Protein AF-A0A0R3NAP3-F1 (afdb_monomer_lite)

Secondary structure (DSSP, 8-state):
-GGGGS-HHHHHHHHHH--SHHHHHHHHHHHH-TTS-EEHHHHHHHTT--HHHHHHHHHHHHHTTSEEEETTEEEE---HHHHHHHHHHHHHHHH-HHHHHHHHHHHHHHHHHHHHT-------

Structure (mmCIF, N/CA/C/O backbone):
data_AF-A0A0R3NAP3-F1
#
_entry.id   AF-A0A0R3NAP3-F1
#
loop_
_atom_site.group_PDB
_atom_site.id
_atom_site.type_symbol
_atom_site.label_atom_id
_atom_site.label_alt_id
_atom_site.label_comp_id
_atom_site.label_asym_id
_atom_site.label_entity_id
_atom_site.label_seq_id
_atom_site.pdbx_PDB_ins_code
_atom_site.Cartn_x
_atom_site.Cartn_y
_atom_site.Cartn_z
_atom_site.occupancy
_atom_site.B_iso_or_equiv
_atom_site.auth_seq_id
_atom_site.auth_comp_id
_atom_site.auth_asym_id
_atom_site.auth_atom_id
_atom_site.pdbx_PDB_model_num
ATOM 1 N N . MET A 1 1 ? 20.154 -6.390 -11.485 1.00 49.12 1 MET A N 1
ATOM 2 C CA . MET A 1 1 ? 19.752 -7.004 -12.781 1.00 49.12 1 MET A CA 1
ATOM 3 C C . MET A 1 1 ? 18.263 -7.366 -12.867 1.00 49.12 1 MET A C 1
ATOM 5 O O . MET A 1 1 ? 17.772 -7.429 -13.990 1.00 49.12 1 MET A O 1
ATOM 9 N N . ALA A 1 2 ? 17.546 -7.573 -11.750 1.00 54.09 2 ALA A N 1
ATOM 10 C CA . ALA A 1 2 ? 16.103 -7.870 -11.730 1.00 54.09 2 ALA A CA 1
ATOM 11 C C . ALA A 1 2 ? 15.212 -6.635 -11.963 1.00 54.09 2 ALA A C 1
ATOM 13 O O . ALA A 1 2 ? 14.115 -6.737 -12.494 1.00 54.09 2 ALA A O 1
ATOM 14 N N . THR A 1 3 ? 15.707 -5.442 -11.652 1.00 57.78 3 THR A N 1
ATOM 15 C CA . THR A 1 3 ? 14.937 -4.202 -11.741 1.00 57.78 3 THR A CA 1
ATOM 16 C C . THR A 1 3 ? 14.517 -3.836 -13.170 1.00 57.78 3 THR A C 1
ATOM 18 O O . THR A 1 3 ? 13.555 -3.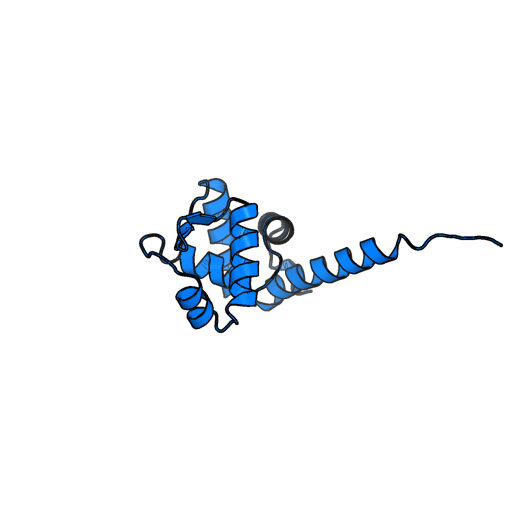099 -13.321 1.00 57.78 3 THR A O 1
ATOM 21 N N . ARG A 1 4 ? 15.145 -4.394 -14.218 1.00 67.25 4 ARG A N 1
ATOM 22 C CA . ARG A 1 4 ? 14.772 -4.166 -15.633 1.00 67.25 4 ARG A CA 1
ATOM 23 C C . ARG A 1 4 ? 13.357 -4.640 -16.001 1.00 67.25 4 ARG A C 1
ATOM 25 O O . ARG A 1 4 ? 12.856 -4.264 -17.050 1.00 67.25 4 ARG A O 1
ATOM 32 N N . TYR A 1 5 ? 12.754 -5.491 -15.169 1.00 76.19 5 TYR A N 1
ATOM 33 C CA . TYR A 1 5 ? 11.417 -6.049 -15.393 1.00 76.19 5 TYR A CA 1
ATOM 34 C C . TYR A 1 5 ? 10.293 -5.180 -14.809 1.00 76.19 5 TYR A C 1
ATOM 36 O O . TYR A 1 5 ? 9.122 -5.466 -15.039 1.00 76.19 5 TYR A O 1
ATOM 44 N N . VAL A 1 6 ? 10.638 -4.114 -14.075 1.00 82.75 6 VAL A N 1
ATOM 45 C CA . VAL A 1 6 ? 9.676 -3.127 -13.570 1.00 82.75 6 VAL A CA 1
ATOM 46 C C . VAL A 1 6 ? 9.676 -1.925 -14.523 1.00 82.75 6 VAL A C 1
ATOM 48 O O . VAL A 1 6 ? 10.721 -1.265 -14.623 1.00 82.75 6 VAL A O 1
ATOM 51 N N . PRO A 1 7 ? 8.550 -1.634 -15.209 1.00 87.62 7 PRO A N 1
ATOM 52 C CA . PRO A 1 7 ? 8.406 -0.457 -16.066 1.00 87.62 7 PRO A CA 1
ATOM 53 C C . PRO A 1 7 ? 8.741 0.826 -15.308 1.00 87.62 7 PRO A C 1
ATOM 55 O O . PRO A 1 7 ? 8.513 0.900 -14.099 1.00 87.62 7 PRO A O 1
ATOM 58 N N . ASP A 1 8 ? 9.252 1.838 -16.006 1.00 87.25 8 ASP A N 1
ATOM 59 C CA . ASP A 1 8 ? 9.700 3.069 -15.351 1.00 87.25 8 ASP A CA 1
ATOM 60 C C . ASP A 1 8 ? 8.552 3.811 -14.653 1.00 87.25 8 ASP A C 1
ATOM 62 O O . ASP A 1 8 ? 8.694 4.195 -13.496 1.00 87.25 8 ASP A O 1
ATOM 66 N N . ASP A 1 9 ? 7.367 3.865 -15.268 1.00 89.00 9 ASP A N 1
ATOM 67 C CA . ASP A 1 9 ? 6.169 4.448 -14.650 1.00 89.00 9 ASP A CA 1
ATOM 68 C C . ASP A 1 9 ? 5.774 3.732 -13.348 1.00 89.00 9 ASP A C 1
ATOM 70 O O . ASP A 1 9 ? 5.489 4.367 -12.334 1.00 89.00 9 ASP A O 1
ATOM 74 N N . VAL A 1 10 ? 5.816 2.392 -13.341 1.00 89.62 10 VAL A N 1
ATOM 75 C CA . VAL A 1 10 ? 5.498 1.583 -12.150 1.00 89.62 10 VAL A CA 1
ATOM 76 C C . VAL A 1 10 ? 6.569 1.776 -11.081 1.00 89.62 10 VAL A C 1
ATOM 78 O O . VAL A 1 10 ? 6.254 1.889 -9.899 1.00 89.62 10 VAL A O 1
ATOM 81 N N . ARG A 1 11 ? 7.843 1.860 -11.475 1.00 88.81 11 ARG A N 1
ATOM 82 C CA . ARG A 1 11 ? 8.946 2.165 -10.559 1.00 88.81 11 ARG A CA 1
ATOM 83 C C . ARG A 1 11 ? 8.765 3.541 -9.931 1.00 88.81 11 ARG A C 1
ATOM 85 O O . ARG A 1 11 ? 8.893 3.649 -8.717 1.00 88.81 11 ARG A O 1
ATOM 92 N N . ALA A 1 12 ? 8.477 4.568 -10.724 1.00 88.38 12 ALA A N 1
ATOM 93 C CA . ALA A 1 12 ? 8.238 5.919 -10.236 1.00 88.38 12 ALA A CA 1
ATOM 94 C C . ALA A 1 12 ? 7.039 5.947 -9.280 1.00 88.38 12 ALA A C 1
ATOM 96 O O . ALA A 1 12 ? 7.127 6.547 -8.211 1.00 88.38 12 ALA A O 1
ATOM 97 N N . PHE A 1 13 ? 5.968 5.219 -9.610 1.00 89.06 13 PHE A N 1
ATOM 98 C CA . PHE A 1 13 ? 4.805 5.051 -8.744 1.00 89.06 13 PHE A CA 1
ATOM 99 C C . PHE A 1 13 ? 5.176 4.402 -7.402 1.00 89.06 13 PHE A C 1
ATOM 101 O O . PHE A 1 13 ? 4.867 4.961 -6.353 1.00 89.06 13 PHE A O 1
ATOM 108 N N . ILE A 1 14 ? 5.913 3.282 -7.413 1.00 88.56 14 ILE A N 1
ATOM 109 C CA . ILE A 1 14 ? 6.419 2.632 -6.191 1.00 88.56 14 ILE A CA 1
ATOM 110 C C . ILE A 1 14 ? 7.279 3.616 -5.393 1.00 88.56 14 ILE A C 1
ATOM 112 O O . ILE A 1 14 ? 7.068 3.802 -4.203 1.00 88.56 14 ILE A O 1
ATOM 116 N N . LEU A 1 15 ? 8.240 4.284 -6.030 1.00 86.56 15 LEU A N 1
ATOM 117 C CA . LEU A 1 15 ? 9.151 5.193 -5.337 1.00 86.56 15 LEU A CA 1
ATOM 118 C C . LEU A 1 15 ? 8.443 6.414 -4.751 1.00 86.56 15 LEU A C 1
ATOM 120 O O . LEU A 1 15 ? 8.900 6.942 -3.738 1.00 86.56 15 LEU A O 1
ATOM 124 N N . LYS A 1 16 ? 7.346 6.859 -5.356 1.00 87.38 16 LYS A N 1
ATOM 125 C CA . LYS A 1 16 ? 6.567 8.001 -4.885 1.00 87.38 16 LYS A CA 1
ATOM 126 C C . LYS A 1 16 ? 5.633 7.616 -3.740 1.00 87.38 16 LYS A C 1
ATOM 128 O O . LYS A 1 16 ? 5.658 8.271 -2.706 1.00 87.38 16 LYS A O 1
ATOM 133 N N . HIS A 1 17 ? 4.894 6.525 -3.909 1.00 87.06 17 HIS A N 1
ATOM 134 C CA . HIS A 1 17 ? 3.715 6.212 -3.105 1.00 87.06 17 HIS A CA 1
ATOM 135 C C . HIS A 1 17 ? 3.926 5.042 -2.126 1.00 87.06 17 HIS A C 1
ATOM 137 O O . HIS A 1 17 ? 3.182 4.886 -1.162 1.00 87.06 17 HIS A O 1
ATOM 143 N N . ILE A 1 18 ? 4.959 4.223 -2.349 1.00 89.25 18 ILE A N 1
ATOM 144 C CA . ILE A 1 18 ? 5.236 3.000 -1.591 1.00 89.25 18 ILE A CA 1
ATOM 145 C C . ILE A 1 18 ? 6.586 3.110 -0.859 1.00 89.25 18 ILE A C 1
ATOM 147 O O . ILE A 1 18 ? 7.597 3.612 -1.367 1.00 89.25 18 ILE A O 1
ATOM 151 N N . ALA A 1 19 ? 6.608 2.631 0.378 1.00 83.50 19 ALA A N 1
ATOM 152 C CA . ALA A 1 19 ? 7.767 2.613 1.265 1.00 83.50 19 ALA A CA 1
ATOM 153 C C . ALA A 1 19 ? 8.128 1.204 1.759 1.00 83.50 19 ALA A C 1
ATOM 155 O O . ALA A 1 19 ? 9.288 0.972 2.086 1.00 83.50 19 ALA A O 1
ATOM 156 N N . SER A 1 20 ? 7.174 0.266 1.759 1.00 86.69 20 SER A N 1
ATOM 157 C CA . SER A 1 20 ? 7.361 -1.090 2.290 1.00 86.69 20 SER A CA 1
ATOM 158 C C . SER A 1 20 ? 6.556 -2.130 1.515 1.00 86.69 20 SER A C 1
ATOM 160 O O . SER A 1 20 ? 5.571 -1.806 0.854 1.00 86.69 20 SER A O 1
ATOM 162 N N . VAL A 1 21 ? 6.944 -3.401 1.641 1.00 89.31 21 VAL A N 1
ATOM 163 C CA . VAL A 1 21 ? 6.207 -4.531 1.046 1.00 89.31 21 VAL A CA 1
ATOM 164 C C . VAL A 1 21 ? 4.797 -4.638 1.634 1.00 89.31 21 VAL A C 1
ATOM 166 O O . VAL A 1 21 ? 3.839 -4.721 0.871 1.00 89.31 21 VAL A O 1
ATOM 169 N N . ALA A 1 22 ? 4.654 -4.474 2.955 1.00 90.56 22 ALA A N 1
ATOM 170 C CA . ALA A 1 22 ? 3.360 -4.464 3.643 1.00 90.56 22 ALA A CA 1
ATOM 171 C C . ALA A 1 22 ? 2.365 -3.436 3.062 1.00 90.56 22 ALA A C 1
ATOM 173 O O . ALA A 1 22 ? 1.166 -3.695 3.011 1.00 90.56 22 ALA A O 1
ATOM 174 N N . GLN A 1 23 ? 2.846 -2.289 2.559 1.00 91.19 23 GLN A N 1
ATOM 175 C CA . GLN A 1 23 ? 1.989 -1.311 1.875 1.00 91.19 23 GLN A CA 1
ATOM 176 C C . GLN A 1 23 ? 1.450 -1.831 0.548 1.00 91.19 23 GLN A C 1
ATOM 178 O O . GLN A 1 23 ? 0.284 -1.601 0.242 1.00 91.19 23 GLN A O 1
ATOM 183 N N . ILE A 1 24 ? 2.276 -2.527 -0.238 1.00 92.06 24 ILE A N 1
ATOM 184 C CA 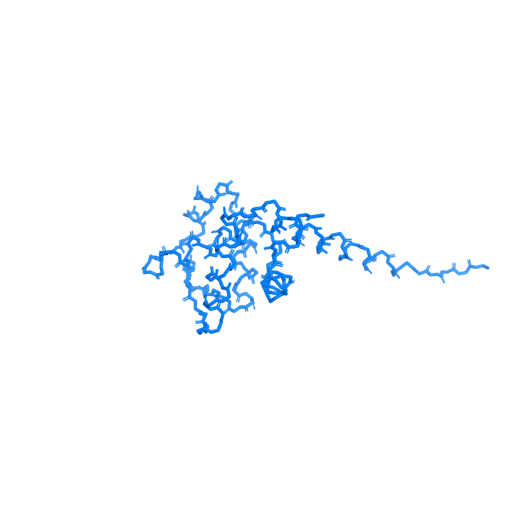. ILE A 1 24 ? 1.819 -3.134 -1.492 1.00 92.06 24 ILE A CA 1
ATOM 185 C C . ILE A 1 24 ? 0.757 -4.181 -1.183 1.00 92.06 24 ILE A C 1
ATOM 187 O O . ILE A 1 24 ? -0.308 -4.158 -1.789 1.00 92.06 24 ILE A O 1
ATOM 191 N N . GLU A 1 25 ? 1.012 -5.065 -0.223 1.00 92.25 25 GLU A N 1
ATOM 192 C CA . GLU A 1 25 ? 0.071 -6.133 0.116 1.00 92.25 25 GLU A CA 1
ATOM 193 C C . GLU A 1 25 ? -1.255 -5.582 0.644 1.00 92.25 25 GLU A C 1
ATOM 195 O O . GLU A 1 25 ? -2.314 -5.989 0.168 1.00 92.25 25 GLU A O 1
ATOM 200 N N . ALA A 1 26 ? -1.212 -4.592 1.540 1.00 92.81 26 ALA A N 1
ATOM 201 C CA . ALA A 1 26 ? -2.411 -3.918 2.030 1.00 92.81 26 ALA A CA 1
ATOM 202 C C . ALA A 1 26 ? -3.193 -3.229 0.898 1.00 92.81 26 ALA A C 1
ATOM 204 O O . ALA A 1 26 ? -4.415 -3.361 0.814 1.00 92.81 26 ALA A O 1
ATOM 205 N N . LEU A 1 27 ? -2.498 -2.529 -0.005 1.00 91.88 27 LEU A N 1
ATOM 206 C CA . LEU A 1 27 ? -3.118 -1.855 -1.145 1.00 91.88 27 LEU A CA 1
ATOM 207 C C . LEU A 1 27 ? -3.787 -2.852 -2.096 1.00 91.88 27 LEU A C 1
ATOM 209 O O . LEU A 1 27 ? -4.929 -2.641 -2.496 1.00 91.88 27 LEU A O 1
ATOM 213 N N . LEU A 1 28 ? -3.097 -3.940 -2.443 1.00 91.25 28 LEU A N 1
ATOM 214 C CA . LEU A 1 28 ? -3.606 -4.973 -3.348 1.00 91.25 28 LEU A CA 1
ATOM 215 C C . LEU A 1 28 ? -4.775 -5.755 -2.744 1.00 91.25 28 LEU A C 1
ATOM 217 O O . LEU A 1 28 ? -5.704 -6.118 -3.470 1.00 91.25 28 LEU A O 1
ATOM 221 N N . LEU A 1 29 ? -4.753 -5.980 -1.429 1.00 91.62 29 LEU A N 1
ATOM 222 C CA . LEU A 1 29 ? -5.848 -6.607 -0.694 1.00 91.62 29 LEU A CA 1
ATOM 223 C C . LEU A 1 29 ? -7.127 -5.765 -0.801 1.00 91.62 29 LEU A C 1
ATOM 225 O O . LEU A 1 29 ? -8.167 -6.269 -1.221 1.00 91.62 29 LEU A O 1
ATOM 229 N N . ILE A 1 30 ? -7.034 -4.469 -0.488 1.00 90.56 30 ILE A N 1
ATOM 230 C CA . ILE A 1 30 ? -8.176 -3.546 -0.558 1.00 90.56 30 ILE A CA 1
ATOM 231 C C . ILE A 1 30 ? -8.635 -3.363 -2.009 1.00 90.56 30 ILE A C 1
ATOM 233 O O . ILE A 1 30 ? -9.832 -3.311 -2.286 1.00 90.56 30 ILE A O 1
ATOM 237 N N . TRP A 1 31 ? -7.692 -3.304 -2.951 1.00 89.75 31 TRP A N 1
ATOM 238 C CA . TRP A 1 31 ? -7.986 -3.163 -4.375 1.00 89.75 31 TRP A CA 1
ATOM 239 C C . TRP A 1 31 ? -8.717 -4.378 -4.961 1.00 89.75 31 TRP A C 1
ATOM 241 O O . TRP A 1 31 ? -9.600 -4.208 -5.797 1.00 89.75 31 TRP A O 1
ATOM 251 N N . SER A 1 32 ? -8.399 -5.591 -4.501 1.00 88.38 32 SER A N 1
ATOM 252 C CA . SER A 1 32 ? -9.064 -6.821 -4.958 1.00 88.38 32 SER A CA 1
ATOM 253 C C . SER A 1 32 ? -10.503 -6.949 -4.446 1.00 88.38 32 SER A C 1
ATOM 255 O O . SER A 1 32 ? -11.310 -7.653 -5.050 1.00 88.38 32 SER A O 1
ATOM 257 N N . ASN A 1 33 ? -10.840 -6.262 -3.350 1.00 88.31 33 ASN A N 1
ATOM 258 C CA . ASN A 1 33 ? -12.148 -6.324 -2.700 1.00 88.31 33 ASN A CA 1
ATOM 259 C C . ASN A 1 33 ? -12.611 -4.917 -2.271 1.00 88.31 33 ASN A C 1
ATOM 261 O O . ASN A 1 33 ? -12.648 -4.622 -1.073 1.00 88.31 33 ASN A O 1
ATOM 265 N N . PRO A 1 34 ? -12.980 -4.039 -3.224 1.00 81.94 34 PRO A N 1
ATOM 266 C CA . PRO A 1 34 ? -13.337 -2.649 -2.929 1.00 81.94 34 PRO A CA 1
ATOM 267 C C . PRO A 1 34 ? -14.690 -2.498 -2.212 1.00 81.94 34 PRO A C 1
ATOM 269 O O . PRO A 1 34 ? -14.951 -1.461 -1.603 1.00 81.94 34 PRO A O 1
ATOM 272 N N . GLU A 1 35 ? -15.557 -3.510 -2.291 1.00 82.81 35 GLU A N 1
ATOM 273 C CA . GLU A 1 35 ? -16.861 -3.536 -1.612 1.00 82.81 35 GLU A CA 1
ATOM 274 C C . GLU A 1 35 ? -16.741 -3.900 -0.123 1.00 82.81 35 GLU A C 1
ATOM 276 O O . GLU A 1 35 ? -17.618 -3.567 0.679 1.00 82.81 35 GLU A O 1
ATOM 281 N N . GLU A 1 36 ? -15.643 -4.556 0.258 1.00 86.38 36 GLU A N 1
ATOM 282 C CA . GLU A 1 36 ? -15.387 -4.985 1.627 1.00 86.38 36 GLU A CA 1
ATOM 283 C C . GLU A 1 36 ? -14.916 -3.798 2.480 1.00 86.38 36 GLU A C 1
ATOM 285 O O . GLU A 1 36 ? -14.152 -2.928 2.051 1.00 86.38 36 GLU A O 1
ATOM 290 N N . ARG A 1 37 ? -15.387 -3.752 3.727 1.00 86.19 37 ARG A N 1
ATOM 291 C CA . ARG A 1 37 ? -14.906 -2.793 4.721 1.00 86.19 37 ARG A CA 1
ATOM 292 C C . ARG A 1 37 ? -13.716 -3.409 5.428 1.00 86.19 37 ARG A C 1
ATOM 294 O O . ARG A 1 37 ? -13.896 -4.280 6.269 1.00 86.19 37 ARG A O 1
ATOM 301 N N . TRP A 1 38 ? -12.525 -2.941 5.087 1.00 91.62 38 TRP A N 1
ATOM 302 C CA . TRP A 1 38 ? -11.300 -3.443 5.683 1.00 91.62 38 TRP A CA 1
ATOM 303 C C . TRP A 1 38 ? -10.979 -2.714 6.983 1.00 91.62 38 TRP A C 1
ATOM 305 O O . TRP A 1 38 ? -10.844 -1.492 6.986 1.00 91.62 38 TRP A O 1
ATOM 315 N N . GLU A 1 39 ? -10.826 -3.457 8.075 1.00 92.38 39 GLU A N 1
ATOM 316 C CA . GLU A 1 39 ? -10.313 -2.943 9.349 1.00 92.38 39 GLU A CA 1
ATOM 317 C C . GLU A 1 39 ? -8.824 -3.269 9.522 1.00 92.38 39 GLU A C 1
ATOM 319 O O . GLU A 1 39 ? -8.327 -4.263 8.988 1.00 92.38 39 GLU A O 1
ATOM 324 N N . LEU A 1 40 ? -8.117 -2.477 10.338 1.00 91.06 40 LEU A N 1
ATOM 325 C CA . LEU A 1 40 ? -6.675 -2.632 10.589 1.00 91.06 40 LEU A CA 1
ATOM 326 C C . LEU A 1 40 ? -6.289 -4.085 10.914 1.00 91.06 40 LEU A C 1
ATOM 328 O O . LEU A 1 40 ? -5.414 -4.657 10.267 1.00 91.06 40 LEU A O 1
ATOM 332 N N . ARG A 1 41 ? -6.988 -4.700 11.876 1.00 90.75 41 ARG A N 1
ATOM 333 C CA . ARG A 1 41 ? -6.703 -6.070 12.332 1.00 90.75 41 ARG A CA 1
ATOM 334 C C . ARG A 1 41 ? -6.955 -7.119 11.255 1.00 90.75 41 ARG A C 1
ATOM 336 O O . ARG A 1 41 ? -6.237 -8.112 11.182 1.00 90.75 41 ARG A O 1
ATOM 343 N N . GLN A 1 42 ? -7.975 -6.912 10.421 1.00 91.81 42 GLN A N 1
ATOM 344 C CA . GLN A 1 42 ? -8.293 -7.830 9.328 1.00 91.81 42 GLN A CA 1
ATOM 345 C C . GLN A 1 42 ? -7.213 -7.792 8.249 1.00 91.81 42 GLN A C 1
ATOM 347 O O . GLN A 1 42 ? -6.833 -8.838 7.725 1.00 91.81 42 GLN A O 1
ATOM 352 N N . ILE A 1 43 ? -6.711 -6.595 7.939 1.00 93.06 43 ILE A N 1
ATOM 353 C CA . ILE A 1 43 ? -5.618 -6.411 6.986 1.00 93.06 43 ILE A CA 1
ATOM 354 C C . ILE A 1 43 ? -4.346 -7.044 7.552 1.00 93.06 43 ILE A C 1
ATOM 356 O O . ILE A 1 43 ? -3.763 -7.894 6.885 1.00 93.06 43 ILE A O 1
ATOM 360 N N . ALA A 1 44 ? -3.976 -6.711 8.795 1.00 93.31 44 ALA A N 1
ATOM 361 C CA . ALA A 1 44 ? -2.778 -7.216 9.470 1.00 93.31 44 ALA A CA 1
ATOM 362 C C . ALA A 1 44 ? -2.722 -8.751 9.472 1.00 93.31 44 ALA A C 1
ATOM 364 O O . ALA A 1 44 ? -1.724 -9.351 9.072 1.00 93.31 44 ALA A O 1
ATOM 365 N N . ALA A 1 45 ? -3.842 -9.394 9.817 1.00 92.31 45 ALA A N 1
ATOM 366 C CA . ALA A 1 45 ? -3.961 -10.848 9.814 1.00 92.31 45 ALA A CA 1
ATOM 367 C C . ALA A 1 45 ? -3.825 -11.476 8.414 1.00 92.31 45 ALA A C 1
ATOM 369 O O . ALA A 1 45 ? -3.352 -12.605 8.302 1.00 92.31 45 ALA A O 1
ATOM 370 N N . ARG A 1 46 ? -4.236 -10.778 7.346 1.00 91.62 46 ARG A N 1
ATOM 371 C CA . ARG A 1 46 ? -4.175 -11.295 5.966 1.00 91.62 46 ARG A CA 1
ATOM 372 C C . ARG A 1 46 ? -2.821 -11.109 5.308 1.00 91.62 46 ARG A C 1
ATOM 374 O O . ARG A 1 46 ? -2.419 -11.975 4.539 1.00 91.62 46 ARG A O 1
ATOM 381 N N . ILE A 1 47 ? -2.136 -10.008 5.608 1.00 90.94 47 ILE A N 1
ATOM 382 C CA . ILE A 1 47 ? -0.777 -9.749 5.112 1.00 90.94 47 ILE A CA 1
ATOM 383 C C . ILE A 1 47 ? 0.300 -10.339 6.039 1.00 90.94 47 ILE A C 1
ATOM 385 O O . ILE A 1 47 ? 1.484 -10.149 5.798 1.00 90.94 47 ILE A O 1
ATOM 389 N N . TYR A 1 48 ? -0.104 -11.056 7.099 1.00 89.75 48 TYR A N 1
ATOM 390 C CA . TYR A 1 48 ? 0.780 -11.657 8.107 1.00 89.75 48 TYR A CA 1
ATOM 391 C C . TYR A 1 48 ? 1.760 -10.654 8.745 1.00 89.75 48 TYR A C 1
ATOM 393 O O . TYR A 1 48 ? 2.906 -10.995 9.038 1.00 89.75 48 TYR A O 1
ATOM 401 N N . ALA A 1 49 ? 1.295 -9.427 8.987 1.00 90.31 49 ALA A N 1
ATOM 402 C CA . ALA A 1 49 ? 2.069 -8.358 9.611 1.00 90.31 49 ALA A CA 1
ATOM 403 C C . ALA A 1 49 ? 1.505 -7.981 10.987 1.00 90.31 49 ALA A C 1
ATOM 405 O O . ALA A 1 49 ? 0.358 -8.279 11.325 1.00 90.31 49 ALA A O 1
ATOM 406 N N . SER A 1 50 ? 2.312 -7.287 11.787 1.00 92.12 50 SER A N 1
ATOM 407 C CA . SER A 1 50 ? 1.871 -6.724 13.069 1.00 92.12 50 SER A CA 1
ATOM 408 C C . SER A 1 50 ? 0.911 -5.550 12.858 1.00 92.12 50 SER A C 1
ATOM 410 O O . SER A 1 50 ? 1.021 -4.824 11.865 1.00 92.12 50 SER A O 1
ATOM 412 N N . ASP A 1 51 ? 0.031 -5.286 13.829 1.00 91.56 51 ASP A N 1
ATOM 413 C CA . ASP A 1 51 ? -0.894 -4.144 13.780 1.00 91.56 51 ASP A CA 1
ATOM 414 C C . ASP A 1 51 ? -0.156 -2.815 13.568 1.00 91.56 51 ASP A C 1
ATOM 416 O O . ASP A 1 51 ? -0.552 -2.024 12.721 1.00 91.56 51 ASP A O 1
ATOM 420 N N . THR A 1 52 ? 0.965 -2.594 14.263 1.00 90.44 52 THR A N 1
ATOM 421 C CA . THR A 1 52 ? 1.775 -1.369 14.135 1.00 90.44 52 THR A CA 1
ATOM 422 C C . THR A 1 52 ? 2.377 -1.195 12.739 1.00 90.44 52 THR A C 1
ATOM 424 O O . THR A 1 52 ? 2.390 -0.090 12.200 1.00 90.44 52 THR A O 1
ATOM 427 N N . GLU A 1 53 ? 2.873 -2.278 12.135 1.00 90.00 53 GLU A N 1
ATOM 428 C CA . GLU A 1 53 ? 3.435 -2.229 10.780 1.00 90.00 53 GLU A CA 1
ATOM 429 C C . GLU A 1 53 ? 2.335 -1.963 9.750 1.00 90.00 53 GLU A C 1
ATOM 431 O O . GLU A 1 53 ? 2.487 -1.120 8.865 1.00 90.00 53 GLU A O 1
ATOM 436 N N . THR A 1 54 ? 1.194 -2.628 9.923 1.00 93.00 54 THR A N 1
ATOM 437 C CA . THR A 1 54 ? 0.015 -2.460 9.073 1.00 93.00 54 THR A CA 1
ATOM 438 C C . THR A 1 54 ? -0.553 -1.046 9.184 1.00 93.00 54 THR A C 1
ATOM 440 O O . THR A 1 54 ? -0.897 -0.436 8.176 1.00 93.00 54 THR A O 1
ATOM 443 N N . GLU A 1 55 ? -0.606 -0.483 10.390 1.00 91.62 55 GLU A N 1
ATOM 444 C CA . GLU A 1 55 ? -1.088 0.876 10.632 1.00 91.62 55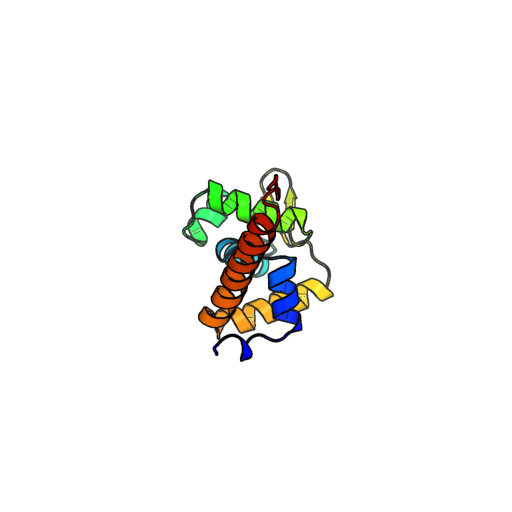 GLU A CA 1
ATOM 445 C C . GLU A 1 55 ? -0.185 1.898 9.945 1.00 91.62 55 GLU A C 1
ATOM 447 O O . GLU A 1 55 ? -0.671 2.758 9.212 1.00 91.62 55 GLU A O 1
ATOM 452 N N . SER A 1 56 ? 1.135 1.760 10.100 1.00 90.88 56 SER A N 1
ATOM 453 C CA . SER A 1 56 ? 2.108 2.618 9.420 1.00 90.88 56 SER A CA 1
ATOM 454 C C . SER A 1 56 ? 1.994 2.507 7.895 1.00 90.88 56 SER A C 1
ATOM 456 O O . SER A 1 56 ? 2.016 3.517 7.182 1.00 90.88 56 SER A O 1
ATOM 458 N N . ALA A 1 57 ? 1.793 1.288 7.387 1.00 91.12 57 ALA A N 1
ATOM 459 C CA . ALA A 1 57 ? 1.577 1.045 5.972 1.00 91.12 57 ALA A CA 1
ATOM 460 C C . ALA A 1 57 ? 0.327 1.783 5.456 1.00 91.12 57 ALA A C 1
ATOM 462 O O . ALA A 1 57 ? 0.419 2.568 4.507 1.00 91.12 57 ALA A O 1
ATOM 463 N N . LEU A 1 58 ? -0.817 1.589 6.112 1.00 91.50 58 LEU A N 1
ATOM 464 C CA . LEU A 1 58 ? -2.094 2.193 5.733 1.00 91.50 58 LEU A CA 1
ATOM 465 C C . LEU A 1 58 ? -2.098 3.716 5.883 1.00 91.50 58 LEU A C 1
ATOM 467 O O . LEU A 1 58 ? -2.614 4.413 5.010 1.00 91.50 58 LEU A O 1
ATOM 471 N N . ALA A 1 59 ? -1.472 4.246 6.934 1.00 90.25 59 ALA A N 1
ATOM 472 C CA . ALA A 1 59 ? -1.325 5.683 7.136 1.00 90.25 59 ALA A CA 1
ATOM 473 C C . ALA A 1 59 ? -0.550 6.341 5.984 1.00 90.25 59 ALA A C 1
ATOM 475 O O . ALA A 1 59 ? -0.934 7.414 5.510 1.00 90.25 59 ALA A O 1
ATOM 476 N N . GLY A 1 60 ? 0.501 5.680 5.483 1.00 89.31 60 GLY A N 1
ATOM 477 C CA . GLY A 1 60 ? 1.235 6.139 4.304 1.00 89.31 60 GLY A CA 1
ATOM 478 C C . GLY A 1 60 ? 0.364 6.171 3.046 1.00 89.31 60 GLY A C 1
ATOM 479 O O . GLY A 1 60 ? 0.340 7.182 2.353 1.00 89.31 60 GLY A O 1
ATOM 480 N N . LEU A 1 61 ? -0.424 5.121 2.801 1.00 90.12 61 LEU A N 1
ATOM 481 C CA . LEU A 1 61 ? -1.338 5.048 1.652 1.00 90.12 61 LEU A CA 1
ATOM 482 C C . LEU A 1 61 ? -2.478 6.082 1.719 1.00 90.12 61 LEU A C 1
ATOM 484 O O . LEU A 1 61 ? -2.914 6.587 0.684 1.00 90.12 61 LEU A O 1
ATOM 488 N N . CYS A 1 62 ? -2.960 6.410 2.922 1.00 90.44 62 CYS A N 1
ATOM 489 C CA . CYS A 1 62 ? -3.960 7.461 3.121 1.00 90.44 62 CYS A CA 1
ATOM 490 C C . CYS A 1 62 ? -3.369 8.864 2.948 1.00 90.44 62 CYS A C 1
ATOM 492 O O . CYS A 1 62 ? -3.978 9.701 2.287 1.00 90.44 62 CYS A O 1
ATOM 494 N N . THR A 1 63 ? -2.169 9.113 3.483 1.00 88.19 63 THR A N 1
ATOM 495 C CA . THR A 1 63 ? -1.437 10.384 3.288 1.00 88.19 63 THR A CA 1
ATOM 496 C C . THR A 1 63 ? -1.207 10.667 1.808 1.00 88.19 63 THR A C 1
ATOM 498 O O . THR A 1 63 ? -1.279 11.804 1.351 1.00 88.19 63 THR A O 1
ATOM 501 N N . ASP A 1 64 ? -0.953 9.605 1.061 1.00 85.25 64 ASP A N 1
ATOM 502 C CA . ASP A 1 64 ? -0.666 9.644 -0.356 1.00 85.25 64 ASP A CA 1
ATOM 503 C C . ASP A 1 64 ? -1.924 9.757 -1.250 1.00 85.25 64 ASP A C 1
ATOM 505 O O . ASP A 1 64 ? -1.840 10.024 -2.449 1.00 85.25 64 ASP A O 1
ATOM 509 N N . GLY A 1 65 ? -3.114 9.616 -0.657 1.00 86.38 65 GLY A N 1
ATOM 510 C CA . GLY A 1 65 ? -4.395 9.754 -1.349 1.00 86.38 65 GLY A CA 1
ATOM 511 C C . GLY A 1 65 ? -4.793 8.541 -2.195 1.00 86.38 65 GLY A C 1
ATOM 512 O O . GLY A 1 65 ? -5.653 8.668 -3.065 1.00 86.38 65 GLY A O 1
ATOM 513 N N . LEU A 1 66 ? -4.187 7.370 -1.962 1.00 87.38 66 LEU A N 1
ATOM 514 C CA . LEU A 1 66 ? -4.580 6.108 -2.609 1.00 87.38 66 LEU A CA 1
ATOM 515 C C . LEU A 1 66 ? -5.731 5.419 -1.873 1.00 87.38 66 LEU A C 1
ATOM 517 O O . LEU A 1 66 ? -6.585 4.776 -2.494 1.00 87.38 66 LEU A O 1
ATOM 521 N N . LEU A 1 67 ? -5.748 5.562 -0.549 1.00 89.94 67 LEU A N 1
ATOM 522 C CA . LEU A 1 67 ? -6.779 5.034 0.331 1.00 89.94 67 LEU A CA 1
ATOM 523 C C . LEU A 1 67 ? -7.479 6.160 1.084 1.00 89.94 67 LEU A C 1
ATOM 525 O O . LEU A 1 67 ? -6.932 7.237 1.306 1.00 89.94 67 LEU A O 1
ATOM 529 N N . VAL A 1 68 ? -8.700 5.873 1.513 1.00 88.88 68 VAL A N 1
ATOM 530 C CA . VAL A 1 68 ? -9.448 6.697 2.455 1.00 88.88 68 VAL A CA 1
ATOM 531 C C . VAL A 1 68 ? -9.563 5.947 3.773 1.00 88.88 68 VAL A C 1
ATOM 533 O O . VAL A 1 68 ? -10.015 4.802 3.808 1.00 88.88 68 VAL A O 1
ATOM 536 N N . CYS A 1 69 ? -9.132 6.621 4.834 1.00 89.25 69 CYS A N 1
ATOM 537 C CA . CYS A 1 69 ? -9.168 6.169 6.215 1.00 89.25 69 CYS A CA 1
ATOM 538 C C . CYS A 1 69 ? -10.370 6.826 6.911 1.00 89.25 69 CYS A C 1
ATOM 540 O O . CYS A 1 69 ? -10.265 7.968 7.347 1.00 89.25 69 CYS A O 1
ATOM 542 N N . GLU A 1 70 ? -11.505 6.132 7.014 1.00 85.94 70 GLU A N 1
ATOM 543 C CA . GLU A 1 70 ? -12.742 6.679 7.594 1.00 85.94 70 GLU A CA 1
ATOM 544 C C . GLU A 1 70 ? -13.216 5.808 8.753 1.00 85.94 70 GLU A C 1
ATOM 546 O O . GLU A 1 70 ? -13.530 4.635 8.564 1.00 85.94 70 GLU A O 1
ATOM 551 N N . ALA A 1 71 ? -13.301 6.385 9.955 1.00 83.00 71 ALA A N 1
ATOM 552 C CA . ALA A 1 71 ? -13.830 5.715 11.148 1.00 83.00 71 ALA A CA 1
ATOM 553 C C . ALA A 1 71 ? -13.206 4.325 11.434 1.00 83.00 71 ALA A C 1
ATOM 555 O O . ALA A 1 71 ? -13.897 3.411 11.874 1.00 83.00 71 ALA A O 1
ATOM 556 N N . GLY A 1 72 ? -11.905 4.156 11.163 1.00 82.62 72 GLY A N 1
ATOM 557 C CA . GLY A 1 72 ? -11.190 2.883 11.354 1.00 82.62 72 GLY A CA 1
ATOM 558 C C . GLY A 1 72 ? -11.349 1.873 10.210 1.00 82.62 72 GLY A C 1
ATOM 559 O O . GLY A 1 72 ? -10.818 0.767 10.299 1.00 82.62 72 GLY A O 1
ATOM 560 N N . VAL A 1 73 ? -12.038 2.258 9.133 1.00 87.88 73 VAL A N 1
ATOM 561 C CA . VAL A 1 73 ? -12.215 1.461 7.918 1.00 87.88 73 VAL A CA 1
ATOM 562 C C . VAL A 1 73 ? -11.401 2.058 6.775 1.00 87.88 73 VAL A C 1
ATOM 564 O O . VAL A 1 73 ? -11.431 3.266 6.530 1.00 87.88 73 VAL A O 1
ATOM 567 N N . PHE A 1 74 ? -10.723 1.190 6.033 1.00 89.31 74 PHE A N 1
ATOM 568 C CA . PHE A 1 74 ? -9.899 1.548 4.886 1.00 89.31 74 PHE A CA 1
ATOM 569 C C . PHE A 1 74 ? -10.625 1.194 3.591 1.00 89.31 74 PHE A C 1
ATOM 571 O O . PHE A 1 74 ? -11.095 0.068 3.412 1.00 89.31 74 PHE A O 1
ATOM 578 N N . LYS A 1 75 ? -10.734 2.166 2.682 1.00 87.19 75 LYS A N 1
ATOM 579 C CA . LYS A 1 75 ? -11.400 1.998 1.383 1.00 87.19 75 LYS A CA 1
ATOM 580 C C . LYS A 1 75 ? -10.532 2.503 0.245 1.00 87.19 75 LYS A C 1
ATOM 582 O O . LYS A 1 75 ? -9.813 3.491 0.395 1.00 87.19 75 LYS A O 1
ATOM 587 N N . LEU A 1 76 ? -10.655 1.859 -0.913 1.00 85.88 76 LEU A N 1
ATOM 588 C CA . LEU A 1 76 ? -10.026 2.334 -2.139 1.00 85.88 76 LEU A CA 1
ATOM 589 C C . LEU A 1 76 ? -10.695 3.640 -2.583 1.00 85.88 76 LEU A C 1
ATOM 591 O O . LEU A 1 76 ? -11.905 3.677 -2.808 1.00 85.88 76 LEU A O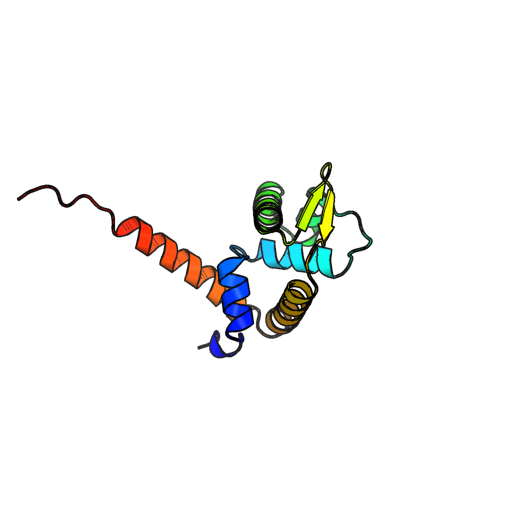 1
ATOM 595 N N . ARG A 1 77 ? -9.914 4.714 -2.731 1.00 83.00 77 ARG A N 1
ATOM 596 C CA . ARG A 1 77 ? -10.419 5.997 -3.232 1.00 83.00 77 ARG A CA 1
ATOM 597 C C . ARG A 1 77 ? -9.364 6.647 -4.101 1.00 83.00 77 ARG A C 1
ATOM 599 O O . ARG A 1 77 ? -8.583 7.470 -3.646 1.00 83.00 77 ARG A O 1
ATOM 606 N N . THR A 1 78 ? -9.342 6.239 -5.360 1.00 81.50 78 THR A N 1
ATOM 607 C CA . THR A 1 78 ? -8.271 6.596 -6.281 1.00 81.50 78 THR A CA 1
ATOM 608 C C . THR A 1 78 ? -8.828 6.982 -7.649 1.00 81.50 78 THR A C 1
ATOM 610 O O . THR A 1 78 ? -9.920 6.551 -8.022 1.00 81.50 78 THR A O 1
ATOM 613 N N . SER A 1 79 ? -8.104 7.826 -8.384 1.00 85.69 79 SER A N 1
ATOM 614 C CA . SER A 1 79 ? -8.466 8.232 -9.748 1.00 85.69 79 SER A CA 1
ATOM 615 C C . SER A 1 79 ? -8.261 7.081 -10.738 1.00 85.69 79 SER A C 1
ATOM 617 O O . SER A 1 79 ? -7.488 6.163 -10.471 1.00 85.69 79 SER A O 1
ATOM 619 N N . ALA A 1 80 ? -8.892 7.145 -11.915 1.00 86.12 80 ALA A N 1
ATOM 620 C CA . ALA A 1 80 ? -8.721 6.128 -12.961 1.00 86.12 80 ALA A CA 1
ATOM 621 C C . ALA A 1 80 ? -7.242 5.919 -13.345 1.00 86.12 80 ALA A C 1
ATOM 623 O O . ALA A 1 80 ? -6.800 4.7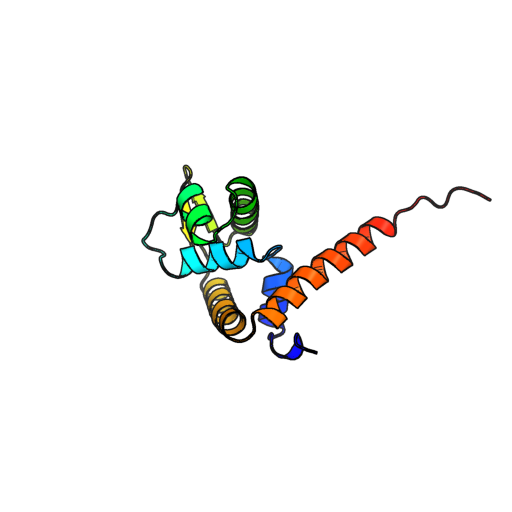87 -13.518 1.00 86.12 80 ALA A O 1
ATOM 624 N N . GLU A 1 81 ? -6.454 6.996 -13.389 1.00 86.31 81 GLU A N 1
ATOM 625 C CA . GLU A 1 81 ? -5.013 6.942 -13.668 1.00 86.31 81 GLU A CA 1
ATOM 626 C C . GLU A 1 81 ? -4.245 6.133 -12.614 1.00 86.31 81 GLU A C 1
ATOM 628 O O . GLU A 1 81 ? -3.467 5.238 -12.941 1.00 86.31 81 GLU A O 1
ATOM 633 N N . ASN A 1 82 ? -4.497 6.397 -11.332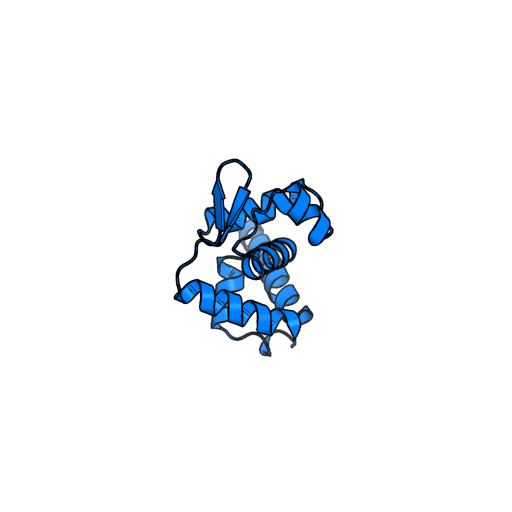 1.00 86.56 82 ASN A N 1
ATOM 634 C CA . ASN A 1 82 ? -3.891 5.649 -10.237 1.00 86.56 82 ASN A CA 1
ATOM 635 C C . ASN A 1 82 ? -4.375 4.195 -10.208 1.00 86.56 82 ASN A C 1
ATOM 637 O O . ASN A 1 82 ? -3.576 3.304 -9.937 1.00 86.56 82 ASN A O 1
ATOM 641 N N . ALA A 1 83 ? -5.646 3.934 -10.520 1.00 87.69 83 ALA A N 1
ATOM 642 C CA . ALA A 1 83 ? -6.180 2.578 -10.600 1.00 87.69 83 ALA A CA 1
ATOM 643 C C . ALA A 1 83 ? -5.453 1.747 -11.670 1.00 87.69 83 ALA A C 1
ATOM 645 O O . ALA A 1 83 ? -5.065 0.610 -11.399 1.00 87.69 83 ALA A O 1
ATOM 646 N N . GLU A 1 84 ? -5.185 2.330 -12.841 1.00 90.31 84 GLU A N 1
ATOM 647 C CA . GLU A 1 84 ? -4.379 1.698 -13.893 1.00 90.31 84 GLU A CA 1
ATOM 648 C C . GLU A 1 84 ? -2.944 1.418 -13.418 1.00 90.31 84 GLU A C 1
ATOM 650 O O . GLU A 1 84 ? -2.386 0.355 -13.703 1.00 90.31 84 GLU A O 1
ATOM 655 N N . MET A 1 85 ? -2.342 2.334 -12.650 1.00 90.44 85 MET A N 1
ATOM 656 C CA . MET A 1 85 ? -1.005 2.122 -12.079 1.00 90.44 85 MET A CA 1
ATOM 657 C C . MET A 1 85 ? -0.988 1.013 -11.028 1.00 90.44 85 MET A C 1
ATOM 659 O O . MET A 1 85 ? -0.091 0.173 -11.060 1.00 90.44 85 MET A O 1
ATOM 663 N N . ILE A 1 86 ? -1.991 0.953 -10.147 1.00 90.50 86 ILE A N 1
ATOM 664 C CA . ILE A 1 86 ? -2.147 -0.122 -9.156 1.00 90.50 86 ILE A CA 1
ATOM 665 C C . ILE A 1 86 ? -2.330 -1.466 -9.863 1.00 90.50 86 ILE A C 1
ATOM 667 O O . ILE A 1 86 ? -1.696 -2.453 -9.490 1.00 90.50 86 ILE A O 1
ATOM 671 N N . ARG A 1 87 ? -3.126 -1.502 -10.938 1.00 91.00 87 ARG A N 1
ATOM 672 C CA . ARG A 1 87 ? -3.312 -2.701 -11.759 1.00 91.00 87 ARG A CA 1
ATOM 673 C C . ARG A 1 87 ? -1.987 -3.185 -12.351 1.00 91.00 87 ARG A C 1
ATOM 675 O O . ARG A 1 87 ? -1.640 -4.354 -12.207 1.00 91.00 87 ARG A O 1
ATOM 682 N N . ARG A 1 88 ? -1.213 -2.289 -12.973 1.00 91.12 88 ARG A N 1
ATOM 683 C CA . ARG A 1 88 ? 0.115 -2.625 -13.519 1.00 91.12 88 ARG A CA 1
ATOM 684 C C . ARG A 1 88 ? 1.087 -3.058 -12.426 1.00 91.12 88 ARG A C 1
ATOM 686 O O . ARG A 1 88 ? 1.834 -4.012 -12.624 1.00 91.12 88 ARG A O 1
ATOM 693 N N . LEU A 1 89 ? 1.068 -2.388 -11.273 1.00 90.88 89 LEU A N 1
ATOM 694 C CA . LEU A 1 89 ? 1.858 -2.773 -10.109 1.00 90.88 89 LEU A CA 1
ATOM 695 C C . LEU A 1 89 ? 1.523 -4.202 -9.676 1.00 90.88 89 LEU A C 1
ATOM 697 O O . LEU A 1 89 ? 2.441 -4.980 -9.448 1.00 90.88 89 LEU A O 1
ATOM 701 N N . HIS A 1 90 ? 0.242 -4.570 -9.629 1.00 91.38 90 HIS A N 1
ATOM 702 C CA . HIS A 1 90 ? -0.195 -5.923 -9.293 1.00 91.38 90 HIS A CA 1
ATOM 703 C C . HIS A 1 90 ? 0.346 -6.972 -10.278 1.00 91.38 90 HIS A C 1
ATOM 705 O O . HIS A 1 90 ? 0.907 -7.991 -9.867 1.00 91.38 90 HIS A O 1
ATOM 711 N N . GLU A 1 91 ? 0.246 -6.707 -11.584 1.00 90.81 91 GLU A N 1
ATOM 712 C CA . GLU A 1 91 ? 0.769 -7.598 -12.630 1.00 90.81 91 GLU A CA 1
ATOM 713 C C . GLU A 1 91 ? 2.291 -7.786 -12.522 1.00 90.81 91 GLU A C 1
ATOM 715 O O . GLU A 1 91 ? 2.808 -8.891 -12.697 1.00 90.81 91 GLU A O 1
ATOM 720 N N . VAL A 1 92 ? 3.023 -6.717 -12.207 1.00 90.31 92 VAL A N 1
ATOM 721 C CA . VAL A 1 92 ? 4.480 -6.773 -12.039 1.00 90.31 92 VAL A CA 1
ATOM 722 C C . VAL A 1 92 ? 4.856 -7.443 -10.718 1.00 90.31 92 VAL A C 1
ATOM 724 O O . VAL A 1 92 ? 5.779 -8.249 -10.699 1.00 90.31 92 VAL A O 1
ATOM 727 N N . TYR A 1 93 ? 4.149 -7.159 -9.626 1.00 90.00 93 TYR A N 1
ATOM 728 C CA . TYR A 1 93 ? 4.416 -7.722 -8.301 1.00 90.00 93 TYR A CA 1
ATOM 729 C C . TYR A 1 93 ? 4.219 -9.239 -8.273 1.00 90.00 93 TYR A C 1
ATOM 731 O O . TYR A 1 93 ? 5.083 -9.964 -7.785 1.00 90.00 93 TYR A O 1
ATOM 739 N N . THR A 1 94 ? 3.138 -9.729 -8.884 1.00 87.56 94 THR A N 1
ATOM 740 C CA . THR A 1 94 ? 2.842 -11.168 -8.984 1.00 87.56 94 THR A CA 1
ATOM 741 C C . THR A 1 94 ? 3.864 -11.929 -9.830 1.00 87.56 94 THR A C 1
ATOM 743 O O . THR A 1 94 ? 4.177 -13.079 -9.530 1.00 87.56 94 THR A O 1
ATOM 746 N N . ARG A 1 95 ? 4.421 -11.298 -10.872 1.00 88.12 95 ARG A N 1
ATOM 747 C CA . ARG A 1 95 ? 5.413 -11.924 -11.766 1.00 88.12 95 ARG A CA 1
ATOM 748 C C . ARG A 1 95 ? 6.862 -11.734 -11.316 1.00 88.12 95 ARG A C 1
ATOM 750 O O . ARG A 1 95 ? 7.703 -12.586 -11.587 1.00 88.12 95 ARG A O 1
ATOM 757 N N . TYR A 1 96 ? 7.166 -10.616 -10.662 1.00 89.06 96 TYR A N 1
ATOM 758 C CA . TYR A 1 96 ? 8.526 -10.141 -10.400 1.00 89.06 96 TYR A CA 1
ATOM 759 C C . TYR A 1 96 ? 8.685 -9.577 -8.981 1.00 89.06 96 TYR A C 1
ATOM 761 O O . TYR A 1 96 ? 9.291 -8.519 -8.794 1.00 89.06 96 TYR A O 1
ATOM 769 N N . LEU A 1 97 ? 8.198 -10.298 -7.967 1.00 85.44 97 LEU A N 1
ATOM 770 C CA . LEU A 1 97 ? 8.275 -9.893 -6.557 1.00 85.44 97 LEU A CA 1
ATOM 771 C C . LEU A 1 97 ? 9.685 -9.442 -6.144 1.00 85.44 97 LEU A C 1
ATOM 773 O O . LEU A 1 97 ? 9.846 -8.359 -5.591 1.00 85.44 97 LEU A O 1
ATOM 777 N N . VAL A 1 98 ? 10.722 -10.209 -6.503 1.00 85.88 98 VAL A N 1
ATOM 778 C CA . VAL A 1 98 ? 12.131 -9.876 -6.201 1.00 85.88 98 VAL A CA 1
ATOM 779 C C . VAL A 1 98 ? 12.563 -8.539 -6.816 1.00 85.88 98 VAL A C 1
ATOM 781 O O . VAL A 1 98 ? 13.343 -7.799 -6.225 1.00 85.88 98 VAL A O 1
ATOM 784 N N . ALA A 1 99 ? 12.070 -8.206 -8.011 1.00 85.25 99 ALA A N 1
ATOM 785 C CA . ALA A 1 99 ? 12.404 -6.943 -8.659 1.00 85.25 99 ALA A CA 1
ATOM 786 C C . ALA A 1 99 ? 11.718 -5.758 -7.972 1.00 85.25 99 ALA A C 1
ATOM 788 O O . ALA A 1 99 ? 12.329 -4.703 -7.829 1.00 85.25 99 ALA A O 1
ATOM 789 N N . VAL A 1 100 ? 10.468 -5.934 -7.535 1.00 85.00 100 VAL A N 1
ATOM 790 C CA . VAL A 1 100 ? 9.711 -4.898 -6.822 1.00 85.00 100 VAL A CA 1
ATOM 791 C C . VAL A 1 100 ? 10.297 -4.657 -5.432 1.00 85.00 100 VAL A C 1
ATOM 793 O O . VAL A 1 100 ? 10.527 -3.507 -5.061 1.00 85.00 100 VAL A O 1
ATOM 796 N N . THR A 1 101 ? 10.629 -5.713 -4.686 1.00 85.19 101 THR A N 1
ATOM 797 C CA . THR A 1 101 ? 11.273 -5.567 -3.374 1.00 85.19 101 THR A CA 1
ATOM 798 C C . THR A 1 101 ? 12.654 -4.917 -3.485 1.00 85.19 101 THR A C 1
ATOM 800 O O . THR A 1 101 ? 13.002 -4.104 -2.631 1.00 85.19 101 THR A O 1
ATOM 803 N N . ASP A 1 102 ? 13.425 -5.179 -4.547 1.00 85.44 102 ASP A N 1
ATOM 804 C CA . ASP A 1 102 ? 14.702 -4.491 -4.806 1.00 85.44 102 ASP A CA 1
ATOM 805 C C . ASP A 1 102 ? 14.528 -2.973 -5.007 1.00 85.44 102 ASP A C 1
ATOM 807 O O . ASP A 1 102 ? 15.328 -2.193 -4.487 1.00 85.44 102 ASP A O 1
ATOM 811 N N . VAL A 1 103 ? 13.458 -2.533 -5.688 1.00 84.69 103 VAL A N 1
ATOM 812 C CA . VAL A 1 103 ? 13.133 -1.098 -5.850 1.00 84.69 103 VAL A CA 1
ATOM 813 C C . VAL A 1 103 ? 12.877 -0.439 -4.494 1.00 84.69 103 VAL A C 1
ATOM 815 O O . VAL A 1 103 ? 13.435 0.624 -4.216 1.00 84.69 103 VAL A O 1
ATOM 818 N N . ILE A 1 104 ? 12.076 -1.083 -3.642 1.00 84.88 104 ILE A N 1
ATOM 819 C CA . ILE A 1 104 ? 11.722 -0.566 -2.313 1.00 84.88 104 ILE A CA 1
ATOM 820 C C . ILE A 1 104 ? 12.978 -0.445 -1.440 1.00 84.88 104 ILE A C 1
ATOM 822 O O . ILE A 1 104 ? 13.277 0.633 -0.929 1.00 84.88 104 ILE A O 1
ATOM 826 N N . HIS A 1 105 ? 13.783 -1.509 -1.345 1.00 78.19 105 HIS A N 1
ATOM 827 C CA . HIS A 1 105 ? 15.032 -1.478 -0.577 1.00 78.19 105 HIS A CA 1
ATOM 828 C C . HIS A 1 105 ? 16.060 -0.493 -1.159 1.00 78.19 105 HIS A C 1
ATOM 830 O O . HIS A 1 105 ? 16.849 0.096 -0.417 1.00 78.19 105 HIS A O 1
ATOM 836 N N . GLY A 1 106 ? 16.063 -0.291 -2.480 1.00 72.88 106 GLY A N 1
ATOM 837 C CA . GLY A 1 106 ? 16.898 0.705 -3.150 1.00 72.88 106 GLY A CA 1
ATOM 838 C C . GLY A 1 106 ? 16.611 2.133 -2.681 1.00 72.88 106 GLY A C 1
ATOM 839 O O . GLY A 1 106 ? 17.552 2.888 -2.428 1.00 72.88 106 GLY A O 1
ATOM 840 N N . LYS A 1 107 ? 15.332 2.481 -2.488 1.00 67.25 107 LYS A N 1
ATOM 841 C CA . LYS A 1 107 ? 14.894 3.782 -1.954 1.00 67.25 107 LYS A CA 1
ATOM 842 C C . LYS A 1 107 ? 15.409 4.013 -0.534 1.00 67.25 107 LYS A C 1
ATOM 844 O O . LYS A 1 107 ? 16.013 5.053 -0.272 1.00 67.25 107 LYS A O 1
ATOM 849 N N . SER A 1 108 ? 15.247 3.030 0.353 1.00 60.38 108 SER A N 1
ATOM 850 C CA . SER A 1 108 ? 15.670 3.123 1.759 1.00 60.38 108 SER A CA 1
ATOM 851 C C . SER A 1 108 ? 17.182 3.331 1.892 1.00 60.38 108 SER A C 1
ATOM 853 O O . SER A 1 108 ? 17.633 4.159 2.681 1.00 60.38 108 SER A O 1
ATOM 855 N N . ARG A 1 109 ? 17.978 2.656 1.048 1.00 60.16 109 ARG A N 1
ATOM 856 C CA . ARG A 1 109 ? 19.439 2.852 0.989 1.00 60.16 109 ARG A CA 1
ATOM 857 C C . ARG A 1 109 ? 19.834 4.250 0.504 1.00 60.16 109 ARG A C 1
ATOM 859 O O . ARG A 1 109 ? 20.837 4.792 0.963 1.00 60.16 109 ARG A O 1
ATOM 866 N N . ASN A 1 110 ? 19.075 4.837 -0.422 1.00 57.78 110 ASN A N 1
ATOM 867 C CA . ASN A 1 110 ? 19.354 6.183 -0.923 1.00 57.78 110 ASN A CA 1
ATOM 868 C C . ASN A 1 110 ? 18.956 7.276 0.083 1.00 57.78 110 ASN A C 1
ATOM 870 O O . ASN A 1 110 ? 19.680 8.254 0.236 1.00 57.78 110 ASN A O 1
ATOM 874 N N . MET A 1 111 ? 17.846 7.086 0.802 1.00 56.09 111 MET A N 1
ATOM 875 C CA . MET A 1 111 ? 17.389 8.013 1.842 1.00 56.09 111 MET A CA 1
ATOM 876 C C . MET A 1 111 ? 18.351 8.053 3.039 1.00 56.09 111 MET A C 1
ATOM 878 O O . MET A 1 111 ? 18.677 9.135 3.520 1.00 56.09 111 MET A O 1
ATOM 882 N N . LEU A 1 112 ? 18.886 6.896 3.453 1.00 55.91 112 LEU A N 1
ATOM 883 C CA . LEU A 1 112 ? 19.910 6.817 4.501 1.00 55.91 112 LEU A CA 1
ATOM 884 C C . LEU A 1 112 ? 21.210 7.542 4.101 1.00 55.91 112 LEU A C 1
ATOM 886 O O . LEU A 1 112 ? 21.795 8.246 4.915 1.00 55.91 112 LEU A O 1
ATOM 890 N N . ARG A 1 113 ? 21.633 7.440 2.831 1.00 51.59 113 ARG A N 1
ATOM 891 C CA . ARG A 1 113 ? 22.817 8.159 2.313 1.00 51.59 113 ARG A CA 1
ATOM 892 C C . ARG A 1 113 ? 22.620 9.674 2.215 1.00 51.59 113 ARG A C 1
ATOM 894 O O . ARG A 1 113 ? 23.590 10.407 2.353 1.00 51.59 113 ARG A O 1
ATOM 901 N N . ALA A 1 114 ? 21.398 10.149 1.972 1.00 49.12 114 ALA A N 1
ATOM 902 C CA . ALA A 1 114 ? 21.108 11.583 1.926 1.00 49.12 114 ALA A CA 1
ATOM 903 C C . ALA A 1 114 ? 21.133 12.233 3.323 1.00 49.12 114 ALA A C 1
ATOM 905 O O . ALA A 1 114 ? 21.560 13.377 3.451 1.00 49.12 114 ALA A O 1
ATOM 906 N N . ALA A 1 115 ? 20.724 11.500 4.364 1.00 53.16 115 ALA A N 1
ATOM 907 C CA . ALA A 1 115 ? 20.775 11.972 5.749 1.00 53.16 115 ALA A CA 1
ATOM 908 C C . ALA A 1 115 ? 22.205 12.021 6.329 1.00 53.16 115 ALA A C 1
ATOM 910 O O . ALA A 1 115 ? 22.485 12.870 7.170 1.00 53.16 115 ALA A O 1
ATOM 911 N N . ASP A 1 116 ? 23.118 11.169 5.850 1.00 48.12 116 ASP A N 1
ATOM 912 C CA . ASP A 1 116 ? 24.521 11.137 6.301 1.00 48.12 116 ASP A CA 1
ATOM 913 C C . ASP A 1 116 ? 25.388 12.261 5.688 1.00 48.12 116 ASP A C 1
ATOM 915 O O . ASP A 1 116 ? 26.404 12.663 6.246 1.00 48.12 116 ASP A O 1
ATOM 919 N N . ALA A 1 117 ? 24.956 12.859 4.571 1.00 53.25 117 ALA A N 1
ATOM 920 C CA . ALA A 1 117 ? 25.680 13.942 3.891 1.00 53.25 117 ALA A CA 1
ATOM 921 C C . ALA A 1 117 ? 25.534 15.329 4.560 1.00 53.25 117 ALA A C 1
ATOM 923 O O . ALA A 1 117 ? 25.976 16.334 4.006 1.00 53.25 117 ALA A O 1
ATOM 924 N N . SER A 1 118 ? 24.918 15.399 5.744 1.00 48.47 118 SER A N 1
ATOM 925 C CA . SER A 1 118 ? 24.786 16.616 6.559 1.00 48.47 118 SER A CA 1
ATOM 926 C C . SER A 1 118 ? 25.512 16.463 7.901 1.00 48.47 118 SER A C 1
ATOM 928 O O . SER A 1 118 ? 24.962 16.751 8.959 1.00 48.47 118 SER A O 1
ATOM 930 N N . GLY A 1 119 ? 26.756 15.985 7.875 1.00 47.59 119 GLY A N 1
ATOM 931 C CA . GLY A 1 119 ? 27.675 16.109 9.007 1.00 47.59 119 GLY A CA 1
ATOM 932 C C . GLY A 1 119 ? 28.328 17.500 9.009 1.00 47.59 119 GLY A C 1
ATOM 933 O O . GLY A 1 119 ? 28.855 17.908 7.971 1.00 47.59 119 GLY A O 1
ATOM 934 N N . PRO A 1 120 ? 28.305 18.265 10.119 1.00 46.97 120 PRO A N 1
ATOM 935 C CA . PRO A 1 120 ? 28.888 19.600 10.159 1.00 46.97 120 PRO A CA 1
ATOM 936 C C . PRO A 1 120 ? 30.409 19.504 10.021 1.00 46.97 120 PRO A C 1
ATOM 938 O O . PRO A 1 120 ? 31.091 19.031 10.928 1.00 46.97 120 PRO A O 1
ATOM 941 N N . GLY A 1 121 ? 30.944 19.994 8.901 1.00 46.19 121 GLY A N 1
ATOM 942 C CA . GLY A 1 121 ? 32.367 20.294 8.753 1.00 46.19 121 GLY A CA 1
ATOM 943 C C . GLY A 1 121 ? 32.756 21.430 9.698 1.00 46.19 121 GLY A C 1
ATOM 944 O O . GLY A 1 121 ? 32.789 22.594 9.308 1.00 46.19 121 GLY A O 1
ATOM 945 N N . LYS A 1 122 ? 32.973 21.093 10.969 1.00 48.97 122 LYS A N 1
ATOM 946 C CA . LYS A 1 122 ? 33.681 21.914 11.946 1.00 48.97 122 LYS A CA 1
ATOM 947 C C . LYS A 1 122 ? 35.178 21.704 11.718 1.00 48.97 122 LYS A C 1
ATOM 949 O O . LYS A 1 122 ? 35.643 20.582 11.859 1.00 48.97 122 LYS A O 1
ATOM 954 N N . ASP A 1 123 ? 35.848 22.804 11.381 1.00 48.03 123 ASP A N 1
ATOM 955 C CA . ASP A 1 123 ? 37.164 23.218 11.886 1.00 48.03 123 ASP A CA 1
ATOM 956 C C . ASP A 1 123 ? 38.312 22.190 11.835 1.00 48.03 123 ASP A C 1
ATOM 958 O O . ASP A 1 123 ? 38.360 21.276 12.656 1.00 48.03 123 ASP A O 1
ATOM 962 N N . GLN A 1 124 ? 39.258 22.389 10.905 1.00 43.94 124 GLN A N 1
ATOM 963 C CA . GLN A 1 124 ? 40.676 22.679 11.201 1.00 43.94 124 GLN A CA 1
ATOM 964 C C . GLN A 1 124 ? 41.488 22.871 9.912 1.00 43.94 124 GLN A C 1
ATOM 966 O O . GLN A 1 124 ? 41.366 22.024 8.998 1.00 43.94 124 GLN A O 1
#

Foldseek 3Di:
DLLVLQDPLLLVVCLQQNQDPLLLQLLVVQLVPQVDFDALVNSCVVSVHDSVVSVVSQVSNVVVVQWDCDPRTIHGDDDPVVNVSSVSNVVSCVVRVVNSRCSNVVSVVVVVVVVVVPDDPDDD

Organism: NCBI:txid1300035

Radius of gyration: 16.39 Å; chains: 1; bounding box: 58×35×30 Å

Sequence (124 aa):
MATRYVPDDVRAFILKHIASVAQIEALLLIWSNPEERWELRQIAARIYASDTETESALAGLCTDGLLVCEAGVFKLRTSAENAEMIRRLHEVYTRYLVAVTDVIHGKSRNMLRAADASGPGKDQ

pLDDT: mean 82.06, std 14.03, range [43.94, 93.31]